Protein AF-A0A950WVV5-F1 (afdb_monomer_lite)

Secondary structure (DSSP, 8-state):
-------TTSSGGGGS-----------S-SHHHHHHHHHHHHHHHHHTT--HHHHHHHHHHHHHHHHHHH-

Structure (mmCIF, N/CA/C/O backbone):
data_AF-A0A950WVV5-F1
#
_entry.id   AF-A0A950WVV5-F1
#
loop_
_atom_site.group_PDB
_atom_site.id
_atom_site.type_symbol
_atom_site.label_atom_id
_atom_site.label_alt_id
_atom_site.label_comp_id
_atom_site.label_asym_id
_atom_site.label_entity_id
_atom_site.label_seq_id
_atom_site.pdbx_PDB_ins_code
_atom_site.Cartn_x
_atom_site.Cartn_y
_atom_site.Cartn_z
_atom_site.occupancy
_atom_site.B_iso_or_equiv
_atom_site.auth_seq_id
_atom_site.auth_comp_id
_atom_site.auth_asym_id
_atom_site.auth_atom_id
_atom_site.pdbx_PDB_model_num
ATOM 1 N N . MET A 1 1 ? 27.117 50.569 -4.192 1.00 43.56 1 MET A N 1
ATOM 2 C CA . MET A 1 1 ? 26.722 49.782 -5.381 1.00 43.56 1 MET A CA 1
ATOM 3 C C . MET A 1 1 ? 26.625 48.320 -4.973 1.00 43.56 1 MET A C 1
ATOM 5 O O . MET A 1 1 ? 27.645 47.672 -4.812 1.00 43.56 1 MET A O 1
ATOM 9 N N . VAL A 1 2 ? 25.419 47.829 -4.684 1.00 44.25 2 VAL A N 1
ATOM 10 C CA . VAL A 1 2 ? 25.195 46.454 -4.208 1.00 44.25 2 VAL A CA 1
ATOM 11 C C . VAL A 1 2 ? 24.128 45.829 -5.087 1.00 44.25 2 VAL A C 1
ATOM 13 O O . VAL A 1 2 ? 23.015 46.346 -5.112 1.00 44.25 2 VAL A O 1
ATOM 16 N N . ARG A 1 3 ? 24.458 44.729 -5.769 1.00 46.47 3 ARG A N 1
ATOM 17 C CA . ARG A 1 3 ?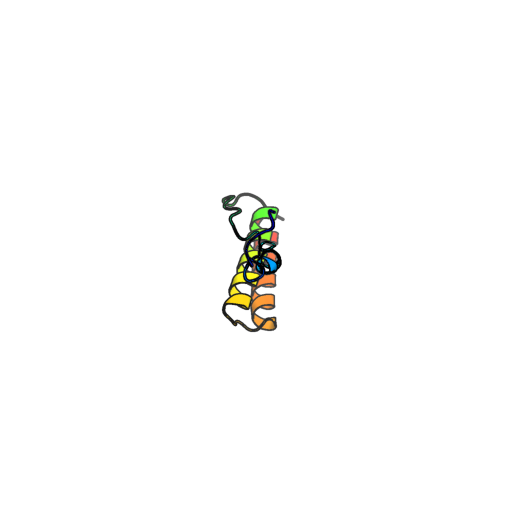 23.550 43.621 -6.124 1.00 46.47 3 ARG A CA 1
ATOM 18 C C . ARG A 1 3 ? 24.389 42.559 -6.834 1.00 46.47 3 ARG A C 1
ATOM 20 O O . ARG A 1 3 ? 24.831 42.749 -7.953 1.00 46.47 3 ARG A O 1
ATOM 27 N N . LYS A 1 4 ? 24.861 41.586 -6.058 1.00 43.56 4 LYS A N 1
ATOM 28 C CA . LYS A 1 4 ? 24.175 40.304 -5.811 1.00 43.56 4 LYS A CA 1
ATOM 29 C C . LYS A 1 4 ? 24.457 39.337 -6.959 1.00 43.56 4 LYS A C 1
ATOM 31 O O . LYS A 1 4 ? 23.714 39.272 -7.927 1.00 43.56 4 LYS A O 1
ATOM 36 N N . LEU A 1 5 ? 25.588 38.649 -6.789 1.00 49.31 5 LEU A N 1
ATOM 37 C CA . LEU A 1 5 ? 25.753 37.203 -6.946 1.00 49.31 5 LEU A CA 1
ATOM 38 C C . LEU A 1 5 ? 24.680 36.540 -7.816 1.00 49.31 5 LEU A C 1
ATOM 40 O O . LEU A 1 5 ? 23.539 36.364 -7.384 1.00 49.31 5 LEU A O 1
ATOM 44 N N . LEU A 1 6 ? 25.106 36.125 -9.009 1.00 50.75 6 LEU A N 1
ATOM 45 C CA . LEU A 1 6 ? 24.462 35.077 -9.787 1.00 50.75 6 LEU A CA 1
ATOM 46 C C . LEU A 1 6 ? 24.278 33.843 -8.889 1.00 50.75 6 LEU A C 1
ATOM 48 O O . LEU A 1 6 ? 25.202 33.065 -8.683 1.00 50.75 6 LEU A O 1
ATOM 52 N N . ALA A 1 7 ? 23.080 33.685 -8.342 1.00 51.06 7 ALA A N 1
ATOM 53 C CA . ALA A 1 7 ? 22.622 32.475 -7.665 1.00 51.06 7 ALA A CA 1
ATOM 54 C C . ALA A 1 7 ? 21.331 31.960 -8.326 1.00 51.06 7 ALA A C 1
ATOM 56 O O . ALA A 1 7 ? 20.437 31.421 -7.680 1.00 51.06 7 ALA A O 1
ATOM 57 N N . THR A 1 8 ? 21.215 32.148 -9.640 1.00 54.25 8 THR A N 1
ATOM 58 C CA . THR A 1 8 ? 20.113 31.673 -10.487 1.00 54.25 8 THR A CA 1
ATOM 59 C C . THR A 1 8 ? 20.442 30.302 -11.081 1.00 54.25 8 THR A C 1
ATOM 61 O O . THR A 1 8 ? 20.390 30.116 -12.290 1.00 54.25 8 THR A O 1
ATOM 64 N N . ALA A 1 9 ? 20.813 29.331 -10.241 1.00 50.00 9 ALA A N 1
ATOM 65 C CA . ALA A 1 9 ? 21.088 27.974 -10.727 1.00 50.00 9 ALA A CA 1
ATOM 66 C C . ALA A 1 9 ? 20.479 26.824 -9.907 1.00 50.00 9 ALA A C 1
ATOM 68 O O . ALA A 1 9 ? 20.503 25.702 -10.398 1.00 50.00 9 ALA A O 1
ATOM 69 N N . THR A 1 10 ? 19.900 27.038 -8.714 1.00 54.34 10 THR A N 1
ATOM 70 C CA . THR A 1 10 ? 19.647 25.860 -7.844 1.00 54.34 10 THR A CA 1
ATOM 71 C C . THR A 1 10 ? 18.348 25.842 -7.036 1.00 54.34 10 THR A C 1
ATOM 73 O O . THR A 1 10 ? 18.083 24.853 -6.363 1.00 54.34 10 THR A O 1
ATOM 76 N N . LEU A 1 11 ? 17.492 26.867 -7.093 1.00 48.47 11 LEU A N 1
ATOM 77 C CA . LEU A 1 11 ? 16.292 26.915 -6.231 1.00 48.47 11 LEU A CA 1
ATOM 78 C C . LEU A 1 11 ? 14.955 26.655 -6.941 1.00 48.47 11 LEU A C 1
ATOM 80 O O . LEU A 1 11 ? 13.940 26.489 -6.271 1.00 48.47 11 LEU A O 1
ATOM 84 N N . ALA A 1 12 ? 14.937 26.495 -8.267 1.00 47.28 12 ALA A N 1
ATOM 85 C CA . ALA A 1 12 ? 13.740 26.025 -8.979 1.00 47.28 12 ALA A CA 1
ATOM 86 C C . ALA A 1 12 ? 13.463 24.519 -8.767 1.00 47.28 12 ALA A C 1
ATOM 88 O O . ALA A 1 12 ? 12.464 23.990 -9.243 1.00 47.28 12 ALA A O 1
ATOM 89 N N . THR A 1 13 ? 14.307 23.830 -7.997 1.00 49.56 13 THR A N 1
ATOM 90 C CA . THR A 1 13 ? 14.057 22.480 -7.479 1.00 49.56 13 THR A CA 1
ATOM 91 C C . THR A 1 13 ? 13.164 22.495 -6.230 1.00 49.56 13 THR A C 1
ATOM 93 O O . THR A 1 13 ? 12.738 21.438 -5.777 1.00 49.56 13 THR A O 1
ATOM 96 N N . MET A 1 14 ? 12.782 23.666 -5.694 1.00 50.69 14 MET A N 1
ATOM 97 C CA . MET A 1 14 ? 11.751 23.764 -4.643 1.00 50.69 14 MET A CA 1
ATOM 98 C C . MET A 1 14 ? 10.334 23.395 -5.133 1.00 50.69 14 MET A C 1
ATOM 100 O O . MET A 1 14 ? 9.388 23.443 -4.356 1.00 50.69 14 MET A O 1
ATOM 104 N N . GLY A 1 15 ? 10.175 22.961 -6.390 1.00 42.53 15 GLY A N 1
ATOM 105 C CA . GLY A 1 15 ? 8.984 22.243 -6.860 1.00 42.53 15 GLY A CA 1
ATOM 106 C C . GLY A 1 15 ? 8.960 20.744 -6.509 1.00 42.53 15 GLY A C 1
ATOM 107 O O . GLY A 1 15 ? 7.948 20.090 -6.735 1.00 42.53 15 GLY A O 1
ATOM 108 N N . LEU A 1 16 ? 10.045 20.184 -5.950 1.00 52.44 16 LEU A N 1
ATOM 109 C CA . LEU A 1 16 ? 10.182 18.753 -5.619 1.00 52.44 16 LEU A CA 1
ATOM 110 C C . LEU A 1 16 ? 9.913 18.403 -4.143 1.00 52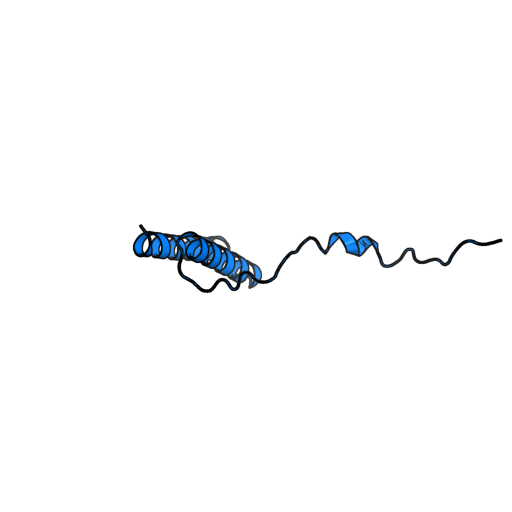.44 16 LEU A C 1
ATOM 112 O O . LEU A 1 16 ? 10.033 17.244 -3.759 1.00 52.44 16 LEU A O 1
ATOM 116 N N . LEU A 1 17 ? 9.499 19.364 -3.311 1.00 46.50 17 LEU A N 1
ATOM 117 C CA . LEU A 1 17 ? 9.238 19.143 -1.876 1.00 46.50 17 LEU A CA 1
ATOM 118 C C . LEU A 1 17 ? 7.749 18.945 -1.529 1.00 46.50 17 LEU A C 1
ATOM 120 O O . LEU A 1 17 ? 7.368 18.978 -0.364 1.00 46.50 17 LEU A O 1
ATOM 124 N N . GLY A 1 18 ? 6.899 18.683 -2.527 1.00 45.28 18 GLY A N 1
ATOM 125 C CA . GLY A 1 18 ? 5.499 18.284 -2.324 1.00 45.28 18 GLY A CA 1
ATOM 126 C C . GLY A 1 18 ? 5.299 16.801 -1.980 1.00 45.28 18 GLY A C 1
ATOM 127 O O . GLY A 1 18 ? 4.167 16.351 -1.826 1.00 45.28 18 GLY A O 1
ATOM 128 N N . VAL A 1 19 ? 6.370 16.017 -1.866 1.00 49.12 19 VAL A N 1
ATOM 129 C CA . VAL A 1 19 ? 6.297 14.598 -1.505 1.00 49.12 19 VAL A CA 1
ATOM 130 C C . VAL A 1 19 ? 6.519 14.486 0.002 1.00 49.12 19 VAL A C 1
ATOM 132 O O . VAL A 1 19 ? 7.598 14.164 0.485 1.00 49.12 19 VAL A O 1
ATOM 135 N N . GLN A 1 20 ? 5.459 14.786 0.758 1.00 46.53 20 GLN A N 1
ATOM 136 C CA . GLN A 1 20 ? 5.292 14.303 2.130 1.00 46.53 20 GLN A CA 1
ATOM 137 C C . GLN A 1 20 ? 5.283 12.770 2.090 1.00 46.53 20 GLN A C 1
ATOM 139 O O . GLN A 1 20 ? 4.237 12.138 1.958 1.00 46.53 20 GLN A O 1
ATOM 144 N N . VAL A 1 21 ? 6.466 12.162 2.130 1.00 53.53 21 VAL A N 1
ATOM 145 C CA . VAL A 1 21 ? 6.634 10.722 2.321 1.00 53.53 21 VAL A CA 1
ATOM 146 C C . VAL A 1 21 ? 7.365 10.527 3.635 1.00 53.53 21 VAL A C 1
ATOM 148 O O . VAL A 1 21 ? 8.587 10.587 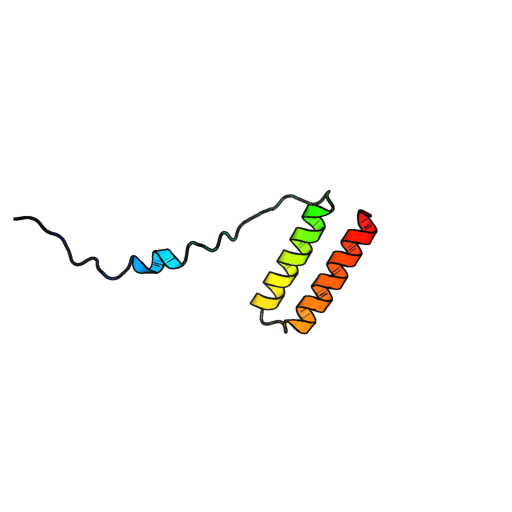3.709 1.00 53.53 21 VAL A O 1
ATOM 151 N N . GLY A 1 22 ? 6.565 10.306 4.675 1.00 38.84 22 GLY A N 1
ATOM 152 C CA . GLY A 1 22 ? 6.994 9.751 5.951 1.00 38.84 22 GLY A CA 1
ATOM 153 C C . GLY A 1 22 ? 6.239 10.347 7.142 1.00 38.84 22 GLY A C 1
ATOM 154 O O . GLY A 1 22 ? 5.960 11.542 7.148 1.00 38.84 22 GLY A O 1
ATOM 155 N N . PRO A 1 23 ? 5.993 9.577 8.211 1.00 52.38 23 PRO A N 1
ATOM 156 C CA . PRO A 1 23 ? 5.612 8.168 8.254 1.00 52.38 23 PRO A CA 1
ATOM 157 C C . PRO A 1 23 ? 4.377 8.020 9.162 1.00 52.38 23 PRO A C 1
ATOM 159 O O . PRO A 1 23 ? 4.444 8.307 10.354 1.00 52.38 23 PRO A O 1
ATOM 162 N N . ALA A 1 24 ? 3.242 7.532 8.663 1.00 43.19 24 ALA A N 1
ATOM 163 C CA . ALA A 1 24 ? 2.146 7.181 9.569 1.00 43.19 24 ALA A CA 1
ATOM 164 C C . ALA A 1 24 ? 2.370 5.762 10.113 1.00 43.19 24 ALA A C 1
ATOM 166 O O . ALA A 1 24 ? 1.598 4.843 9.851 1.00 43.19 24 ALA A O 1
ATOM 167 N N . SER A 1 25 ? 3.446 5.600 10.890 1.00 45.31 25 SER A N 1
ATOM 168 C CA . SER A 1 25 ? 3.617 4.509 11.854 1.00 45.31 25 SER A CA 1
ATOM 169 C C . SER A 1 25 ? 2.616 4.691 13.000 1.00 45.31 25 SER A C 1
ATOM 171 O O . SER A 1 25 ? 2.994 4.878 14.150 1.00 45.31 25 SER A O 1
ATOM 173 N N . ALA A 1 26 ? 1.323 4.669 12.684 1.00 45.09 26 ALA A N 1
ATOM 174 C CA . ALA A 1 26 ? 0.285 4.343 13.642 1.00 45.09 26 ALA A CA 1
ATOM 175 C C . ALA A 1 26 ? 0.042 2.841 13.467 1.00 45.09 26 ALA A C 1
ATOM 177 O O . ALA A 1 26 ? -0.460 2.349 12.452 1.00 45.09 26 ALA A O 1
ATOM 178 N N . VAL A 1 27 ? 0.610 2.085 14.400 1.00 49.16 27 VAL A N 1
ATOM 179 C CA . VAL A 1 27 ? 0.525 0.633 14.446 1.00 49.16 27 VAL A CA 1
ATOM 180 C C . VAL A 1 27 ? -0.894 0.259 14.883 1.00 49.16 27 VAL A C 1
ATOM 182 O O . VAL A 1 27 ? -1.186 0.074 16.055 1.00 49.16 27 VAL A O 1
ATOM 185 N N . GLY A 1 28 ? -1.776 0.120 13.896 1.00 55.69 28 GLY A N 1
ATOM 186 C CA . GLY A 1 28 ? -2.530 -1.108 13.658 1.00 55.69 28 GLY A CA 1
ATOM 187 C C . GLY A 1 28 ? -3.632 -1.486 14.647 1.00 55.69 28 GLY A C 1
ATOM 188 O O . GLY A 1 28 ? -3.608 -2.612 15.147 1.00 55.69 28 GLY A O 1
ATOM 189 N N . THR A 1 29 ? -4.666 -0.658 14.815 1.00 62.28 29 THR A N 1
ATOM 190 C CA . THR A 1 29 ? -5.896 -1.105 15.509 1.00 62.28 29 THR A CA 1
ATOM 191 C C . THR A 1 29 ? -7.202 -0.771 14.800 1.00 62.28 29 THR A C 1
ATOM 193 O O . THR A 1 29 ? -8.227 -1.361 15.129 1.00 62.28 29 THR A O 1
ATOM 196 N N . THR A 1 30 ? -7.200 0.099 13.789 1.00 79.88 30 THR A N 1
ATOM 197 C CA . THR A 1 30 ? -8.447 0.588 13.187 1.00 79.88 30 THR A CA 1
ATOM 198 C C . THR A 1 30 ? -8.638 0.173 11.725 1.00 79.88 30 THR A C 1
ATOM 200 O O . THR A 1 30 ? -7.695 -0.066 10.961 1.00 79.88 30 THR A O 1
ATOM 203 N N . ARG A 1 31 ? -9.908 0.153 11.288 1.00 81.75 31 ARG A N 1
ATOM 204 C CA . ARG A 1 31 ? -10.292 -0.037 9.876 1.00 81.75 31 ARG A CA 1
ATOM 205 C C . ARG A 1 31 ? -9.601 0.971 8.956 1.00 81.75 31 ARG A C 1
ATOM 207 O O . ARG A 1 31 ? -9.250 0.625 7.829 1.00 81.75 31 ARG A O 1
ATOM 214 N N . HIS A 1 32 ? -9.424 2.204 9.431 1.00 83.44 32 HIS A N 1
ATOM 215 C CA . HIS A 1 32 ? -8.819 3.291 8.670 1.00 83.44 32 HIS A CA 1
ATOM 216 C C . HIS A 1 32 ? -7.329 3.037 8.416 1.00 83.44 32 HIS A C 1
ATOM 218 O O . HIS A 1 32 ? -6.894 3.081 7.267 1.00 83.44 32 HIS A O 1
ATOM 224 N N . GLU A 1 33 ? -6.575 2.653 9.447 1.00 85.81 33 GLU A N 1
ATOM 225 C CA . GLU A 1 33 ? -5.154 2.297 9.323 1.00 85.81 33 GLU A CA 1
ATOM 226 C C . GLU A 1 33 ? -4.941 1.085 8.413 1.00 85.81 33 GLU A C 1
ATOM 228 O O . GLU A 1 33 ? -4.050 1.083 7.565 1.00 85.81 33 GLU A O 1
ATOM 233 N N . CYS A 1 34 ? -5.796 0.064 8.532 1.00 86.75 34 CYS A N 1
ATOM 234 C CA . CYS A 1 34 ? -5.717 -1.113 7.670 1.00 86.75 34 CYS A CA 1
ATOM 235 C C . CYS A 1 34 ? -5.868 -0.736 6.187 1.00 86.75 34 CYS A C 1
ATOM 237 O O . CYS A 1 34 ? -5.096 -1.186 5.337 1.00 86.75 34 CYS A O 1
ATOM 239 N N . ARG A 1 35 ? -6.829 0.144 5.874 1.00 88.75 35 ARG A N 1
ATOM 240 C CA . ARG A 1 35 ? -7.012 0.663 4.514 1.00 88.75 35 ARG A CA 1
ATOM 241 C C . ARG A 1 35 ? -5.825 1.520 4.078 1.00 88.75 35 ARG A C 1
ATOM 243 O O . ARG A 1 35 ? -5.329 1.321 2.973 1.00 88.75 35 ARG A O 1
ATOM 250 N N . ALA A 1 36 ? -5.333 2.417 4.932 1.00 85.94 36 ALA A N 1
ATOM 251 C CA . ALA A 1 36 ? -4.169 3.249 4.631 1.00 85.94 36 ALA A CA 1
ATOM 252 C C . ALA A 1 36 ? -2.942 2.397 4.264 1.00 85.94 36 ALA A C 1
ATOM 254 O O . ALA A 1 36 ? -2.312 2.641 3.235 1.00 85.94 36 ALA A O 1
ATOM 255 N N . ARG A 1 37 ? -2.684 1.321 5.016 1.00 86.75 37 ARG A N 1
ATOM 256 C CA . ARG A 1 37 ? -1.601 0.370 4.733 1.00 86.75 37 ARG A CA 1
ATOM 257 C C . ARG A 1 37 ? -1.781 -0.366 3.407 1.00 86.75 37 ARG A C 1
ATOM 259 O O . ARG A 1 37 ? -0.817 -0.553 2.672 1.00 86.75 37 ARG A O 1
ATOM 266 N N . ALA A 1 38 ? -3.007 -0.760 3.068 1.00 90.94 38 ALA A N 1
ATOM 267 C CA . ALA A 1 38 ? -3.299 -1.364 1.768 1.00 90.94 38 ALA A CA 1
ATOM 268 C C . ALA A 1 38 ? -2.953 -0.400 0.614 1.00 90.94 38 ALA A C 1
ATOM 270 O O . ALA A 1 38 ? -2.330 -0.792 -0.375 1.00 90.94 38 ALA A O 1
ATOM 271 N N . HIS A 1 39 ? -3.305 0.881 0.762 1.00 88.50 39 HIS A N 1
ATOM 272 C CA . HIS A 1 39 ? -2.980 1.927 -0.209 1.00 88.50 39 HIS A CA 1
ATOM 273 C C . HIS A 1 39 ? -1.479 2.253 -0.270 1.00 88.50 39 HIS A C 1
ATOM 275 O O . HIS A 1 39 ? -0.960 2.517 -1.356 1.00 88.50 39 HIS A O 1
ATOM 281 N N . GLU A 1 40 ? -0.770 2.203 0.856 1.00 88.62 40 GLU A N 1
ATOM 282 C CA . GLU A 1 40 ? 0.689 2.334 0.906 1.00 88.62 40 GLU A CA 1
ATOM 283 C C . GLU A 1 40 ? 1.375 1.171 0.181 1.00 88.62 40 GLU A C 1
ATOM 285 O O . GLU A 1 40 ? 2.163 1.399 -0.734 1.00 88.62 40 GLU A O 1
ATOM 290 N N . ASN A 1 41 ? 0.987 -0.072 0.481 1.00 87.38 41 ASN A N 1
ATOM 291 C CA . ASN A 1 41 ? 1.485 -1.260 -0.212 1.00 87.38 41 ASN A CA 1
ATOM 292 C C . ASN A 1 41 ? 1.254 -1.180 -1.725 1.00 87.38 41 ASN A C 1
ATOM 294 O O . ASN A 1 41 ? 2.129 -1.550 -2.507 1.00 87.38 41 ASN A O 1
ATOM 298 N N . TYR A 1 42 ? 0.093 -0.681 -2.156 1.00 90.62 42 TYR A N 1
ATOM 299 C CA . TYR A 1 42 ? -0.176 -0.425 -3.569 1.00 90.62 42 TYR A CA 1
ATOM 300 C C . TYR A 1 42 ? 0.824 0.567 -4.178 1.00 90.62 42 TYR A C 1
ATOM 302 O O . TYR A 1 42 ? 1.390 0.283 -5.234 1.00 90.62 42 TYR A O 1
ATOM 310 N N . ARG A 1 43 ? 1.069 1.704 -3.515 1.00 89.88 43 ARG A N 1
ATOM 311 C CA . ARG A 1 43 ? 2.030 2.716 -3.982 1.00 89.88 43 ARG A CA 1
ATOM 312 C C . ARG A 1 43 ? 3.444 2.153 -4.069 1.00 89.88 43 ARG A C 1
ATOM 314 O O . ARG A 1 43 ? 4.076 2.301 -5.109 1.00 89.88 43 ARG A O 1
ATOM 321 N N . THR A 1 44 ? 3.900 1.448 -3.037 1.00 89.94 44 THR A N 1
ATOM 322 C CA . THR A 1 44 ? 5.221 0.806 -3.013 1.00 89.94 44 THR A CA 1
ATOM 323 C C . THR A 1 44 ? 5.378 -0.191 -4.158 1.00 89.94 44 THR A C 1
ATOM 325 O O . THR A 1 44 ? 6.375 -0.163 -4.869 1.00 89.94 44 THR A O 1
ATOM 328 N N . ARG A 1 45 ? 4.366 -1.031 -4.411 1.00 89.25 45 ARG A N 1
ATOM 329 C CA . ARG A 1 45 ? 4.382 -1.996 -5.524 1.00 89.25 45 ARG A CA 1
ATOM 330 C C . ARG A 1 45 ? 4.504 -1.315 -6.883 1.00 89.25 45 ARG A C 1
ATOM 332 O O . ARG A 1 45 ? 5.325 -1.728 -7.694 1.00 89.25 45 ARG A O 1
ATOM 339 N N . VAL A 1 46 ? 3.707 -0.276 -7.124 1.00 90.69 46 VAL A N 1
ATOM 340 C CA . VAL A 1 46 ? 3.757 0.484 -8.382 1.00 90.69 46 VAL A CA 1
ATOM 341 C C . VAL A 1 46 ? 5.108 1.188 -8.547 1.00 90.69 46 VAL A C 1
ATOM 343 O O . VAL A 1 46 ? 5.667 1.155 -9.639 1.00 90.69 46 VAL A O 1
ATOM 346 N N . ASN A 1 47 ? 5.660 1.766 -7.476 1.00 91.06 47 ASN A N 1
ATOM 347 C CA . ASN A 1 47 ? 6.981 2.406 -7.500 1.00 91.06 47 ASN A CA 1
ATOM 348 C C . ASN A 1 47 ? 8.116 1.404 -7.755 1.00 91.06 47 ASN A C 1
ATOM 350 O O . ASN A 1 47 ? 9.075 1.735 -8.440 1.00 91.06 47 ASN A O 1
ATOM 354 N N . ASN A 1 48 ? 7.972 0.166 -7.281 1.00 95.06 48 ASN A N 1
ATOM 355 C CA . ASN A 1 48 ? 8.911 -0.924 -7.548 1.00 95.06 48 ASN A CA 1
ATOM 356 C C . ASN A 1 48 ? 8.758 -1.524 -8.962 1.00 95.06 48 ASN A C 1
ATOM 358 O O . ASN A 1 48 ? 9.334 -2.569 -9.250 1.00 95.06 48 ASN A O 1
ATOM 362 N N . GLY A 1 49 ? 7.962 -0.903 -9.840 1.00 89.44 49 GLY A N 1
ATOM 363 C CA . GLY A 1 49 ? 7.780 -1.336 -11.225 1.00 89.44 49 GLY A CA 1
ATOM 364 C C . GLY A 1 49 ? 6.755 -2.456 -11.416 1.00 89.44 49 GLY A C 1
ATOM 365 O O . GLY A 1 49 ? 6.664 -3.019 -12.505 1.00 89.44 49 GLY A O 1
ATOM 366 N N . GLN A 1 50 ? 5.958 -2.793 -10.395 1.00 93.00 50 GLN A N 1
ATOM 367 C CA . GLN A 1 50 ? 4.892 -3.782 -10.548 1.00 93.00 50 GLN A CA 1
ATOM 368 C C . GLN A 1 50 ? 3.771 -3.223 -11.438 1.00 93.00 50 GLN A C 1
ATOM 370 O O . GLN A 1 50 ? 3.317 -2.089 -11.257 1.00 93.00 50 GLN A O 1
ATOM 375 N N . ASP A 1 51 ? 3.273 -4.049 -12.362 1.00 94.88 51 ASP A N 1
ATOM 376 C CA . ASP A 1 51 ? 2.128 -3.708 -13.206 1.00 94.88 51 ASP A CA 1
ATOM 377 C C . ASP A 1 51 ? 0.942 -3.197 -12.363 1.00 94.88 51 ASP A C 1
ATOM 379 O O . ASP A 1 51 ? 0.532 -3.807 -11.365 1.00 94.88 51 ASP A O 1
ATOM 383 N N . ARG A 1 52 ? 0.353 -2.073 -12.791 1.00 89.12 52 ARG A N 1
ATOM 384 C CA . ARG A 1 52 ? -0.749 -1.413 -12.080 1.00 89.12 52 ARG A CA 1
ATOM 385 C C . ARG A 1 52 ? -1.994 -2.288 -11.994 1.00 89.12 52 ARG A C 1
ATOM 387 O O . ARG A 1 52 ? -2.770 -2.105 -11.055 1.00 89.12 52 ARG A O 1
ATOM 394 N N . ALA A 1 53 ? -2.255 -3.187 -12.945 1.00 93.50 53 ALA A N 1
ATOM 395 C CA . ALA A 1 53 ? -3.403 -4.091 -12.838 1.00 93.50 53 ALA A CA 1
ATOM 396 C C . ALA A 1 53 ? -3.174 -5.127 -11.725 1.00 93.50 53 ALA A C 1
ATOM 398 O O . ALA A 1 53 ? -4.048 -5.356 -10.887 1.00 93.50 53 ALA A O 1
ATOM 399 N N . THR A 1 54 ? -1.962 -5.666 -11.643 1.00 91.62 54 THR A N 1
ATOM 400 C CA . THR A 1 54 ? -1.540 -6.603 -10.602 1.00 91.62 54 THR A CA 1
ATOM 401 C C . THR A 1 54 ? -1.503 -5.937 -9.229 1.00 91.62 54 THR A C 1
ATOM 403 O O . THR A 1 54 ? -2.096 -6.457 -8.284 1.00 91.62 54 THR A O 1
ATOM 406 N N . ALA A 1 55 ? -0.916 -4.744 -9.112 1.00 90.88 55 ALA A N 1
ATOM 407 C CA . ALA A 1 55 ? -0.919 -3.978 -7.867 1.00 90.88 55 ALA A CA 1
ATOM 408 C C . ALA A 1 55 ? -2.353 -3.658 -7.398 1.00 90.88 55 ALA A C 1
ATOM 410 O O . ALA A 1 55 ? -2.657 -3.768 -6.209 1.00 90.88 55 ALA A O 1
ATOM 411 N N . ARG A 1 56 ? -3.273 -3.345 -8.325 1.00 93.56 56 ARG A N 1
ATOM 412 C CA . ARG A 1 56 ? -4.699 -3.144 -8.010 1.00 93.56 56 ARG A CA 1
ATOM 413 C C . ARG A 1 56 ? -5.388 -4.414 -7.510 1.00 93.56 56 ARG A C 1
ATOM 415 O O . ARG A 1 56 ? -6.231 -4.317 -6.618 1.00 93.56 56 ARG A O 1
ATOM 422 N N . ARG A 1 57 ? -5.042 -5.597 -8.033 1.00 95.25 57 ARG A N 1
ATOM 423 C CA . ARG A 1 57 ? -5.551 -6.876 -7.500 1.00 95.25 57 ARG A CA 1
ATOM 424 C C . ARG A 1 57 ? -5.133 -7.074 -6.042 1.00 95.25 57 ARG A C 1
ATOM 426 O O . ARG A 1 57 ? -5.985 -7.405 -5.221 1.00 95.25 57 ARG A O 1
ATOM 433 N N . HIS A 1 58 ? -3.871 -6.791 -5.712 1.00 92.00 58 HIS A N 1
ATOM 434 C CA . HIS A 1 58 ? -3.389 -6.847 -4.327 1.00 92.00 58 HIS A CA 1
ATOM 435 C C . HIS A 1 58 ? -4.110 -5.845 -3.422 1.00 92.00 58 HIS A C 1
ATOM 437 O O . HIS A 1 58 ? -4.612 -6.239 -2.375 1.00 92.00 58 HIS A O 1
ATOM 443 N N . LEU A 1 59 ? -4.264 -4.591 -3.865 1.00 91.88 59 LEU A N 1
ATOM 444 C CA . LEU A 1 59 ? -5.000 -3.57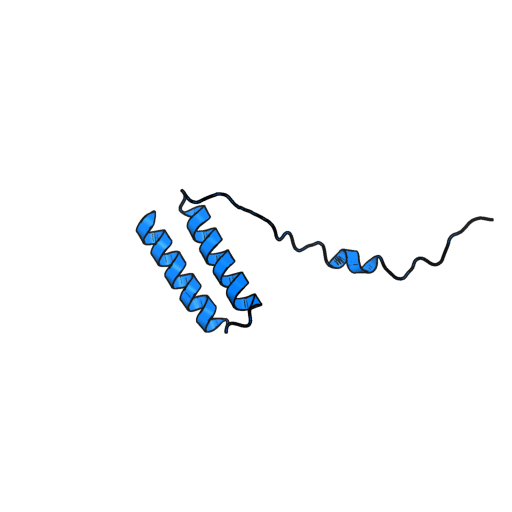2 -3.111 1.00 91.88 59 LEU A CA 1
ATOM 445 C C . LEU A 1 59 ? -6.425 -4.030 -2.775 1.00 91.88 59 LEU A C 1
ATOM 447 O O . LEU A 1 59 ? -6.872 -3.890 -1.640 1.00 91.88 59 LEU A O 1
ATOM 451 N N . ARG A 1 60 ? -7.147 -4.603 -3.746 1.00 94.06 60 ARG A N 1
ATOM 452 C CA . ARG A 1 60 ? -8.506 -5.118 -3.516 1.00 94.06 60 ARG A CA 1
ATOM 453 C C . ARG A 1 60 ? -8.525 -6.252 -2.494 1.00 94.06 60 ARG A C 1
ATOM 455 O O . ARG A 1 60 ? -9.392 -6.249 -1.623 1.00 94.06 60 ARG A O 1
ATOM 462 N N . ALA A 1 61 ? -7.584 -7.190 -2.581 1.00 93.19 61 ALA A N 1
ATOM 463 C CA . ALA A 1 61 ? -7.477 -8.288 -1.625 1.00 93.19 61 ALA A CA 1
ATOM 464 C C . ALA A 1 61 ? -7.195 -7.776 -0.200 1.00 93.19 61 ALA A C 1
ATOM 466 O O . ALA A 1 61 ? -7.851 -8.207 0.752 1.00 93.19 61 ALA A O 1
ATOM 467 N N . ASP A 1 62 ? -6.289 -6.805 -0.062 1.00 91.00 62 ASP A N 1
ATOM 468 C CA . ASP A 1 62 ? -5.956 -6.183 1.221 1.00 91.00 62 ASP A CA 1
ATOM 469 C C . ASP A 1 62 ? -7.159 -5.426 1.808 1.00 91.00 62 ASP A C 1
ATOM 471 O O . ASP A 1 62 ? -7.514 -5.624 2.971 1.00 91.00 62 ASP A O 1
ATOM 475 N N . LEU A 1 63 ? -7.871 -4.636 0.996 1.00 90.44 63 LEU A N 1
ATOM 476 C CA . LEU A 1 63 ? -9.081 -3.927 1.428 1.00 90.44 63 LEU A CA 1
ATOM 477 C C . LEU A 1 63 ? -10.211 -4.884 1.833 1.00 90.44 63 LEU A C 1
ATOM 479 O O . LEU A 1 63 ? -10.902 -4.635 2.822 1.00 90.44 63 LEU A O 1
ATOM 483 N N . GLN A 1 64 ? -10.393 -5.996 1.116 1.00 92.94 64 GLN A N 1
ATOM 484 C CA . GLN A 1 64 ? -11.356 -7.034 1.498 1.00 92.94 64 GLN A CA 1
ATOM 485 C C . GLN A 1 64 ? -10.985 -7.695 2.827 1.00 92.94 64 GLN A C 1
ATOM 487 O O . GLN A 1 64 ? -11.863 -7.950 3.652 1.00 92.94 64 GLN A O 1
ATOM 492 N N . ARG A 1 65 ? -9.695 -7.963 3.064 1.00 89.31 65 ARG A N 1
ATOM 493 C CA . ARG A 1 65 ? -9.211 -8.489 4.347 1.00 89.31 65 ARG A CA 1
ATOM 494 C C . ARG A 1 65 ? -9.461 -7.488 5.479 1.00 89.31 65 ARG A C 1
ATOM 496 O O . ARG A 1 65 ? -9.945 -7.889 6.533 1.00 89.3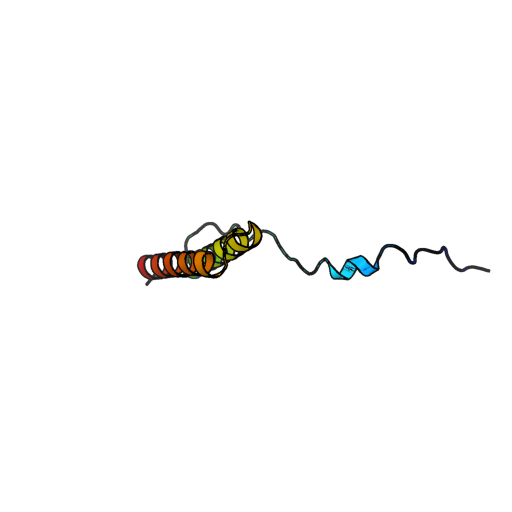1 65 ARG A O 1
ATOM 503 N N . CYS A 1 66 ? -9.221 -6.197 5.249 1.00 86.62 66 CYS A N 1
ATOM 504 C CA . CYS A 1 66 ? -9.554 -5.145 6.211 1.00 86.62 66 CYS A CA 1
ATOM 505 C C . CYS A 1 66 ? -11.057 -5.078 6.502 1.00 86.62 66 CYS A C 1
ATOM 507 O O . CYS A 1 66 ? -11.458 -4.949 7.655 1.00 86.62 66 CYS A O 1
ATOM 509 N N . ASN A 1 67 ? -11.900 -5.192 5.474 1.00 87.19 67 ASN A N 1
ATOM 510 C CA . ASN A 1 67 ? -13.349 -5.183 5.656 1.00 87.19 67 ASN A CA 1
ATOM 511 C C . ASN A 1 67 ? -13.852 -6.400 6.431 1.00 87.19 67 ASN A C 1
ATOM 513 O O . ASN A 1 67 ? -14.767 -6.222 7.215 1.00 87.19 67 ASN A O 1
ATOM 517 N N . ARG A 1 68 ? -13.252 -7.584 6.259 1.00 88.94 68 ARG A N 1
ATOM 518 C CA . ARG A 1 68 ? -13.592 -8.780 7.049 1.00 88.94 68 ARG A CA 1
ATOM 519 C C . ARG A 1 68 ? -13.118 -8.717 8.501 1.00 88.94 68 ARG A C 1
ATOM 521 O O . ARG A 1 68 ? -13.696 -9.374 9.350 1.00 88.94 68 ARG A O 1
ATOM 528 N N . ARG A 1 69 ? -12.040 -7.979 8.781 1.00 84.81 69 ARG A N 1
ATOM 529 C CA . ARG A 1 69 ? -11.465 -7.865 10.131 1.00 84.81 69 ARG A CA 1
ATOM 530 C C . ARG A 1 69 ? -12.169 -6.820 11.003 1.00 84.81 69 ARG A C 1
ATOM 532 O O . ARG A 1 69 ? -12.135 -6.939 12.219 1.00 84.81 69 ARG A O 1
ATOM 539 N N . PHE A 1 70 ? -12.739 -5.787 10.384 1.00 83.88 70 PHE A N 1
ATOM 540 C CA . PHE A 1 70 ? -13.306 -4.611 11.064 1.00 83.88 70 PHE A CA 1
ATOM 541 C C . PHE A 1 70 ? -14.727 -4.254 10.593 1.00 83.88 70 PHE A C 1
ATOM 543 O O . PHE A 1 70 ? -15.165 -3.117 10.774 1.00 83.88 70 PHE A O 1
ATOM 550 N N . GLY A 1 71 ? -15.381 -5.142 9.850 1.00 69.06 71 GLY A N 1
ATOM 551 C CA . GLY A 1 71 ? -16.773 -5.015 9.416 1.00 69.06 71 GLY A CA 1
ATOM 552 C C . GLY A 1 71 ? -17.603 -6.062 10.118 1.00 69.06 71 GLY A C 1
ATOM 553 O O . GLY A 1 71 ? -18.776 -5.735 10.371 1.00 69.06 71 GLY A O 1
#

Radius of gyration: 20.27 Å; chains: 1; bounding box: 44×59×29 Å

pLDDT: mean 72.52, std 20.37, range [38.84, 95.25]

Foldseek 3Di:
DDDDDDPVPPCVCVVVPPPPDDDPPPPDDDLVVQLVVLVVQLVVCVVVVHDNVVSVVSSVVSNVVSVVVHD

Sequence (71 aa):
MVRKLLATATLATMGLLGVQVGPASAVGTTRHECRARAHENYRTRVNNGQDRATARRHLRADLQRCNRRFG

=== Feature glossary ===
Legend for the data blocks above and below:

— What the protein is —

The amino-acid sequence is the protein's primary structure: the linear order of residues from the N-terminus to the C-terminus, written in one-letter code. Everything else here — the 3D coordinates, the secondary structure, the domain annotations — is ultimately a consequence of this string.

Database cross-references. InterPro integrates a dozen domain/family signature databases into unified entries with residue-range hits. GO terms attach function/process/location labels with evidence codes. CATH codes position the fold in a four-level structural taxonomy. Organism is the NCBI-taxonomy species name.

— Where its atoms are —

The mmCIF block holds the 3D Cartesian coordinates of each backbone atom (N, Cα, C, O) in ångströms. mmCIF is the PDB's canonical archive format — a tagged-loop text representation of the atomic model.

The six renders are orthographic views along the three Cartesian axes in both directions. Representation (cartoon, sticks, or surface) and color scheme (sequence-rainbow or by-chain) vary across proteins so the training set covers all the common visualization conventions.

— Local backbone conformation —

Secondary structure is the local, repeating backbone conformation. DSSP classifies it into eight states by reading the hydrogen-bond network: three helix types (H, G, I), two β types (E, B), two non-regular types (T, S), and unstructured coil (-).

SS3 is a coarse helix/strand/coil call (letters a/b/c) made by the P-SEA algorithm from inter-Cα distances and dihedrals. It is less detailed than DSSP but needs only Cα positions.

Backbone dihedral angles. Every residue except chain termini has a φ (preceding-C → N → Cα → C) and a ψ (N → Cα → C → next-N). They are reported in degrees following the IUPAC sign convention. Secondary structure is essentially a statement about which (φ, ψ) basin each residue occupies.

— Global shape and packing —

The geometric summary reports three shape descriptors. Rg (radius of gyration) measures how spread out the Cα atoms are about their centre of mass; compact globular proteins have small Rg, elongated or unfolded ones large. Cα contacts (<8 Å, |i−j|>4) count long-range residue pairs in spatial proximity — high for tightly packed folds, near zero for rods or random coil. The bounding-box extents give the protein's footprint along x, y, z in Å.

Solvent accessibility: the surface area of each residue that a 1.4 Å water probe can touch, in Å². When only backbone atoms are present the absolute values are lower than full-atom SASA (side chains contribute 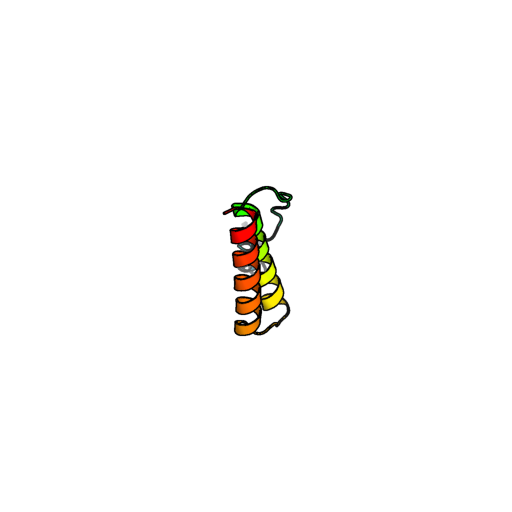most of the area) and are flagged as backbone-only.

Plot images: a contact map (which residues are close in 3D, as an N×N binary image), a Ramachandran scatter (backbone torsion angles, revealing secondary-structure composition at a glance), and — for AlphaFold structures — a PAE heatmap (pairwise prediction confidence).

— Structural neighborhood —

Foldseek's 3Di representation compresses backbone geometry into a per-residue letter drawn from a learned twenty-state alphabet. It captures the tertiary interaction pattern around each residue — which residues are packed against it in space, regardless of where they are in sequence.

Structural nearest neighbors (via Foldseek easy-search vs the PDB). Reported per hit: target PDB id, E-value, and alignment TM-score. A TM-score above ~0.5 is the conventional threshold for 'same fold'.

— Confidence and disorder —

pLDDT (predicted Local Distance Difference Test) is AlphaFold's per-residue confidence score, ranging from 0 to 100. Values above 90 indicate high confidence (typically well-packed cores); 70–90 is confident; 50–70 low confidence; below 50 usually means the region is disordered or the prediction is unreliable there. AlphaFold stores pLDDT in the mmCIF B-factor column.

For experimental (PDB) structures, the B-factor (temperature factor) quantifies the positional spread of each atom in the crystal — a combination of thermal vibration and static disorder — in units of Å². High B-factors mark flexible loops or poorly resolved regions; low B-factors mark the rigid, well-ordered core.

Predicted Aligned Error (PAE) is an AlphaFold confidence matrix: entry (i, j) is the expected error in the position of residue j, in ångströms, when the prediction is superimposed on the true structure at residue i. Low PAE within a block of residues means that block is internally rigid and well-predicted; high PAE between two blocks means their relative placement is uncertain even if each block individually is confident.